Protein AF-A0A351FTA2-F1 (afdb_monomer_lite)

Foldseek 3Di:
DDDDDPPPDDPPCPVVCQVPPPPNPPPDDDDDQDDAPPPCSLVVQVVQVVDPVDDGQNFDQCQCPPCNPHDDGDNPDDRPCVRSVVRD

Sequence (88 aa):
MGAVKPNVSRGLSRTLSRLLNPNLRWGRRPIIIGGCARSGTTLLLSILSSDPRIFAIPVETQAFCPTAYYGTWDPDAPLNLEVIRQFH

pLDDT: mean 75.13, std 17.86, range [38.75, 95.81]

Structure (mmCIF, N/CA/C/O backbone):
data_AF-A0A351FTA2-F1
#
_entry.id   AF-A0A351FTA2-F1
#
loop_
_atom_site.group_PDB
_atom_site.id
_atom_site.type_symbol
_atom_site.label_atom_id
_atom_site.label_alt_id
_atom_site.label_comp_id
_atom_site.label_asym_id
_atom_site.label_entity_id
_atom_site.label_seq_id
_atom_site.pdbx_PDB_ins_code
_atom_site.Cartn_x
_atom_site.Cartn_y
_atom_site.Cartn_z
_atom_site.occupancy
_atom_site.B_iso_or_equiv
_atom_site.auth_seq_id
_atom_site.auth_comp_id
_atom_site.auth_asym_id
_atom_site.auth_atom_id
_atom_site.pdbx_PDB_model_num
ATOM 1 N N . MET A 1 1 ? 6.407 -47.497 18.757 1.00 38.94 1 MET A N 1
ATOM 2 C CA . MET A 1 1 ? 7.016 -46.177 18.480 1.00 38.94 1 MET A CA 1
ATOM 3 C C . MET A 1 1 ? 5.964 -45.295 17.831 1.00 38.94 1 MET A C 1
ATOM 5 O O . MET A 1 1 ? 5.582 -45.549 16.698 1.00 38.94 1 MET A O 1
ATOM 9 N N . GLY A 1 2 ? 5.391 -44.374 18.606 1.00 40.19 2 GLY A N 1
ATOM 10 C CA . GLY A 1 2 ? 4.256 -43.550 18.195 1.00 40.19 2 GLY A CA 1
ATOM 11 C C . GLY A 1 2 ? 4.700 -42.260 17.514 1.00 40.19 2 GLY A C 1
ATOM 12 O O . GLY A 1 2 ? 5.481 -41.503 18.081 1.00 40.19 2 GLY A O 1
ATOM 13 N N . ALA A 1 3 ? 4.167 -41.998 16.323 1.00 38.75 3 ALA A N 1
ATOM 14 C CA . ALA A 1 3 ? 4.213 -40.680 15.708 1.00 38.75 3 ALA A CA 1
ATOM 15 C C . ALA A 1 3 ? 2.983 -39.882 16.166 1.00 38.75 3 ALA A C 1
ATOM 17 O O . ALA A 1 3 ? 1.856 -40.125 15.730 1.00 38.75 3 ALA A O 1
ATOM 18 N N . VAL A 1 4 ? 3.211 -38.943 17.083 1.00 43.81 4 VAL A N 1
ATOM 19 C CA . VAL A 1 4 ? 2.254 -37.908 17.482 1.00 43.81 4 VAL A CA 1
ATOM 20 C C . VAL A 1 4 ? 1.961 -37.036 16.259 1.00 43.81 4 VAL A C 1
ATOM 22 O O . VAL A 1 4 ? 2.840 -36.332 15.769 1.00 43.81 4 VAL A O 1
ATOM 25 N N . LYS A 1 5 ? 0.727 -37.079 15.744 1.00 41.62 5 LYS A N 1
ATOM 26 C CA . LYS A 1 5 ? 0.254 -36.121 14.734 1.00 41.62 5 LYS A CA 1
ATOM 27 C C . LYS A 1 5 ? -0.052 -34.789 15.434 1.00 41.62 5 LYS A C 1
ATOM 29 O O . LYS A 1 5 ? -0.860 -34.797 16.367 1.00 41.62 5 LYS A O 1
ATOM 34 N N . PRO A 1 6 ? 0.538 -33.653 15.020 1.00 41.94 6 PRO A N 1
ATOM 35 C CA . PRO A 1 6 ? 0.239 -32.368 15.635 1.00 41.94 6 PRO A CA 1
ATOM 36 C C . PRO A 1 6 ? -1.214 -31.974 15.337 1.00 41.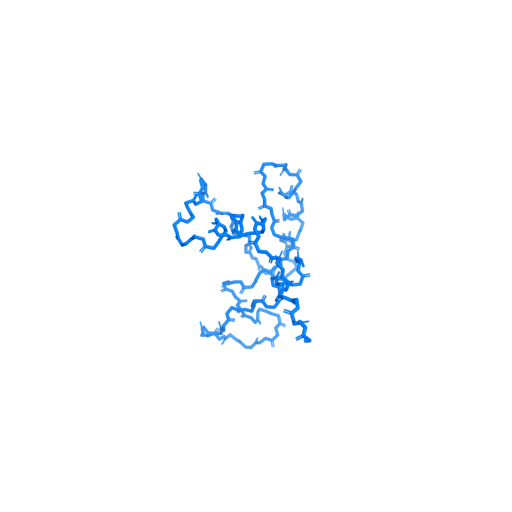94 6 PRO A C 1
ATOM 38 O O . PRO A 1 6 ? -1.626 -31.781 14.196 1.00 41.94 6 PRO A O 1
ATOM 41 N N . ASN A 1 7 ? -2.006 -31.886 16.401 1.00 52.00 7 ASN A N 1
ATOM 42 C CA . ASN A 1 7 ? -3.423 -31.542 16.397 1.00 52.00 7 ASN A CA 1
ATOM 43 C C . ASN A 1 7 ? -3.574 -30.009 16.446 1.00 52.00 7 ASN A C 1
ATOM 45 O O . ASN A 1 7 ? -3.997 -29.450 17.454 1.00 52.00 7 ASN A O 1
ATOM 49 N N . VAL A 1 8 ? -3.176 -29.321 15.369 1.00 52.72 8 VAL A N 1
ATOM 50 C CA . VAL A 1 8 ? -3.221 -27.848 15.248 1.00 52.72 8 VAL A CA 1
ATOM 51 C C . VAL A 1 8 ? -4.164 -27.454 14.110 1.00 52.72 8 VAL A C 1
ATOM 53 O O . VAL A 1 8 ? -3.731 -27.038 13.043 1.00 52.72 8 VAL A O 1
ATOM 56 N N . SER A 1 9 ? -5.478 -27.634 14.276 1.00 53.28 9 SER A N 1
ATOM 57 C CA . SER A 1 9 ? -6.414 -27.253 13.197 1.00 53.28 9 SER A CA 1
ATOM 58 C C . SER A 1 9 ? -7.804 -26.772 13.614 1.00 53.28 9 SER A C 1
ATOM 60 O O . SER A 1 9 ? -8.617 -26.459 12.748 1.00 53.28 9 SER A O 1
ATOM 62 N N . ARG A 1 10 ? -8.117 -26.625 14.907 1.00 49.44 10 ARG A N 1
ATOM 63 C CA . ARG A 1 10 ? -9.517 -26.360 15.310 1.00 49.44 10 ARG A CA 1
ATOM 64 C C . ARG A 1 10 ? -9.879 -24.897 15.588 1.00 49.44 10 ARG A C 1
ATOM 66 O O . ARG A 1 10 ? -11.066 -24.594 15.657 1.00 49.44 10 ARG A O 1
ATOM 73 N N . GLY A 1 11 ? -8.899 -23.994 15.700 1.00 46.28 11 GLY A N 1
ATOM 74 C CA . GLY A 1 11 ? -9.136 -22.570 16.003 1.00 46.28 11 GLY A CA 1
ATOM 75 C C . GLY A 1 11 ? -9.017 -21.627 14.800 1.00 46.28 11 GLY A C 1
ATOM 76 O O . GLY A 1 11 ? -9.876 -20.776 14.596 1.00 46.28 11 GLY A O 1
ATOM 77 N N . LEU A 1 12 ? -7.988 -21.810 13.964 1.00 50.06 12 LEU A N 1
ATOM 78 C CA . LEU A 1 12 ? -7.682 -20.897 12.850 1.00 50.06 12 LEU A CA 1
ATOM 79 C C . LEU A 1 12 ? -8.618 -21.054 11.638 1.00 50.06 12 LEU A C 1
ATOM 81 O O . LEU A 1 12 ? -8.741 -20.146 10.818 1.00 50.06 12 LEU A O 1
ATOM 85 N N . SER A 1 13 ? -9.285 -22.206 11.524 1.00 53.03 13 SER A N 1
ATOM 86 C CA . SER A 1 13 ? -10.035 -22.582 10.325 1.00 53.03 13 SER A CA 1
ATOM 87 C C . SER A 1 13 ? -11.221 -21.653 10.058 1.00 53.03 13 SER A C 1
ATOM 89 O O . SER A 1 13 ? -11.380 -21.205 8.931 1.00 53.03 13 SER A O 1
ATOM 91 N N . ARG A 1 14 ? -12.034 -21.276 11.056 1.00 49.75 14 ARG A N 1
ATOM 92 C CA . ARG A 1 14 ? -13.299 -20.553 10.789 1.00 49.75 14 ARG A CA 1
ATOM 93 C C . ARG A 1 14 ? -13.105 -19.110 10.323 1.00 49.75 14 ARG A C 1
ATOM 95 O O . ARG A 1 14 ? -13.896 -18.624 9.519 1.00 49.75 14 ARG A O 1
ATOM 102 N N . THR A 1 15 ? -12.068 -18.435 10.811 1.00 54.22 15 THR A N 1
ATOM 103 C CA . THR A 1 15 ? -11.782 -17.036 10.457 1.00 54.22 15 THR A CA 1
ATOM 104 C C . THR A 1 15 ? -11.139 -16.948 9.075 1.00 54.22 15 THR A C 1
ATOM 106 O O . THR A 1 15 ? -11.594 -16.169 8.241 1.00 54.22 15 THR A O 1
ATOM 109 N N . LEU A 1 16 ? -10.174 -17.829 8.783 1.00 51.19 16 LEU A N 1
ATOM 110 C CA . LEU A 1 16 ? -9.573 -17.938 7.450 1.00 51.19 16 LEU A CA 1
ATOM 111 C C . LEU A 1 16 ? -10.582 -18.420 6.399 1.00 51.19 16 LEU A C 1
ATOM 113 O O . LEU A 1 16 ? -10.607 -17.884 5.298 1.00 51.19 16 LEU A O 1
ATOM 117 N N . SER A 1 17 ? -11.483 -19.345 6.751 1.00 53.75 17 SER A N 1
ATOM 118 C CA . SER A 1 17 ? -12.555 -19.808 5.850 1.00 53.75 17 SER A CA 1
ATOM 119 C C . SER A 1 17 ? -13.518 -18.692 5.446 1.00 53.75 17 SER A C 1
ATOM 121 O O . SER A 1 17 ? -14.080 -18.743 4.358 1.00 53.75 17 SER A O 1
ATOM 123 N N . ARG A 1 18 ? -13.740 -17.688 6.312 1.00 52.91 18 ARG A N 1
ATOM 124 C CA . ARG A 1 18 ? -14.557 -16.514 5.967 1.00 52.91 18 ARG A CA 1
ATOM 125 C C . ARG A 1 18 ? -13.816 -15.585 5.019 1.00 52.91 18 ARG A C 1
ATOM 127 O O . ARG A 1 18 ? -14.417 -15.157 4.045 1.00 52.91 18 ARG A O 1
ATOM 134 N N . LEU A 1 19 ? -12.536 -15.318 5.274 1.00 55.09 19 LEU A N 1
ATOM 135 C CA . LEU A 1 19 ? -11.706 -14.472 4.409 1.00 55.09 19 LEU A CA 1
ATOM 136 C C . LEU A 1 19 ? -11.496 -15.083 3.015 1.00 55.09 19 LEU A C 1
ATOM 138 O O . LEU A 1 19 ? -11.464 -14.353 2.033 1.00 55.09 19 LEU A O 1
ATOM 142 N N . LEU A 1 20 ? -11.412 -16.412 2.928 1.00 57.31 20 LEU A N 1
ATOM 143 C CA . LEU A 1 20 ? -11.242 -17.163 1.680 1.00 57.31 20 LEU A CA 1
ATOM 144 C C . LEU A 1 20 ? -12.572 -17.537 1.002 1.00 57.31 20 LEU A C 1
ATOM 146 O O . LEU A 1 20 ? -12.560 -18.237 -0.008 1.00 57.31 20 LEU A O 1
ATOM 150 N N . ASN A 1 21 ? -13.722 -17.118 1.545 1.00 57.22 21 ASN A N 1
ATOM 151 C CA . ASN A 1 21 ? -15.013 -17.421 0.938 1.00 57.22 21 ASN A CA 1
ATOM 152 C C . ASN A 1 21 ? -15.184 -16.572 -0.335 1.00 57.22 21 ASN A C 1
ATOM 154 O O . ASN A 1 21 ? -15.263 -15.350 -0.228 1.00 57.22 21 ASN A O 1
ATOM 158 N N . PRO A 1 22 ? -15.318 -17.167 -1.532 1.00 57.31 22 PRO A N 1
ATOM 159 C CA . PRO A 1 22 ? -15.574 -16.406 -2.757 1.00 57.31 22 PRO A CA 1
ATOM 160 C C . PRO A 1 22 ? -16.930 -15.675 -2.728 1.00 57.31 22 PRO A C 1
ATOM 162 O O . PRO A 1 22 ? -17.155 -14.760 -3.511 1.00 57.31 22 PRO A O 1
ATOM 165 N N . ASN A 1 23 ? -17.823 -16.033 -1.794 1.00 53.59 23 ASN A N 1
ATOM 166 C CA . ASN A 1 23 ? -19.060 -15.310 -1.493 1.00 53.59 23 ASN A CA 1
ATOM 167 C C . ASN A 1 23 ? -18.901 -14.283 -0.363 1.00 53.59 23 ASN A C 1
ATOM 169 O O . ASN A 1 23 ? -19.905 -13.906 0.251 1.00 53.59 23 ASN A O 1
ATOM 173 N N . LEU A 1 24 ? -17.676 -13.851 -0.033 1.00 58.53 24 LEU A N 1
ATOM 174 C CA . LEU A 1 24 ? -17.453 -12.762 0.911 1.00 58.53 24 LEU A CA 1
ATOM 175 C C . LEU A 1 24 ? -18.096 -11.497 0.336 1.00 58.53 24 LEU A C 1
ATOM 177 O O . LEU A 1 24 ? -17.507 -10.744 -0.434 1.00 58.53 24 LEU A O 1
ATOM 181 N N . ARG A 1 25 ? -19.357 -11.282 0.708 1.00 57.91 25 ARG A N 1
ATOM 182 C CA . ARG A 1 25 ? -20.078 -10.056 0.419 1.00 57.91 25 ARG A CA 1
ATOM 183 C C . ARG A 1 25 ? -19.401 -8.974 1.233 1.00 57.91 25 ARG A C 1
ATOM 185 O O . ARG A 1 25 ? -19.633 -8.865 2.437 1.00 57.91 25 ARG A O 1
ATOM 192 N N . TRP A 1 26 ? -18.543 -8.194 0.588 1.00 61.75 26 TRP A N 1
ATOM 193 C CA . TRP A 1 26 ? -18.090 -6.943 1.164 1.00 61.75 26 TRP A CA 1
ATOM 194 C C . TRP A 1 26 ? -19.341 -6.131 1.496 1.00 61.75 26 TRP A C 1
ATOM 196 O O . TRP A 1 26 ? -20.092 -5.735 0.605 1.00 61.75 26 TRP A O 1
ATOM 206 N N . GLY A 1 27 ? -19.614 -5.943 2.792 1.00 67.00 27 GLY A N 1
ATOM 207 C CA . GLY A 1 27 ? -20.808 -5.225 3.252 1.00 67.00 27 GLY A CA 1
ATOM 208 C C . GLY A 1 27 ? -20.858 -3.782 2.738 1.00 67.00 27 GLY A C 1
ATOM 209 O O . GLY A 1 27 ? -21.908 -3.145 2.771 1.00 67.00 27 GLY A O 1
ATOM 210 N N . ARG A 1 28 ? -19.721 -3.279 2.242 1.00 71.38 28 ARG A N 1
ATOM 211 C CA . ARG A 1 28 ? -19.534 -1.999 1.560 1.00 71.38 28 ARG A CA 1
ATOM 212 C C . ARG A 1 28 ? -18.516 -2.167 0.433 1.00 71.38 28 ARG A C 1
ATOM 214 O O . ARG A 1 28 ? -17.632 -3.010 0.529 1.00 71.38 28 ARG A O 1
ATOM 221 N N . ARG A 1 29 ? -18.637 -1.362 -0.625 1.00 82.38 29 ARG A N 1
ATOM 222 C CA . ARG A 1 29 ? -17.673 -1.354 -1.738 1.00 82.38 29 ARG A CA 1
ATOM 223 C C . ARG A 1 29 ? -16.288 -0.932 -1.219 1.00 82.38 29 ARG A C 1
ATOM 225 O O . ARG A 1 29 ? -16.232 0.014 -0.431 1.00 82.38 29 ARG A O 1
ATOM 232 N N . PRO A 1 30 ? -15.199 -1.600 -1.629 1.00 86.75 30 PRO A N 1
ATOM 233 C CA . PRO A 1 30 ? -13.855 -1.210 -1.229 1.00 86.75 30 PRO A CA 1
ATOM 234 C C . PRO A 1 30 ? -13.484 0.130 -1.864 1.00 86.75 30 PRO A C 1
ATOM 236 O O . PRO A 1 30 ? -14.004 0.504 -2.918 1.00 86.75 30 PRO A O 1
ATOM 239 N N . ILE A 1 31 ? -12.550 0.827 -1.228 1.00 89.25 31 ILE A N 1
ATOM 240 C CA . ILE A 1 31 ? -11.922 2.030 -1.769 1.00 89.25 31 ILE A CA 1
ATOM 241 C C . ILE A 1 31 ? -10.567 1.612 -2.334 1.00 89.25 31 ILE A C 1
ATOM 243 O O . ILE A 1 31 ? -9.799 0.931 -1.658 1.00 89.25 31 ILE A O 1
ATOM 247 N N . ILE A 1 32 ? -10.283 2.020 -3.568 1.00 91.81 32 ILE A N 1
ATOM 248 C CA . ILE A 1 32 ? -8.982 1.818 -4.206 1.00 91.81 32 ILE A CA 1
ATOM 249 C C . ILE A 1 32 ? -8.281 3.173 -4.232 1.00 91.81 32 ILE A C 1
ATOM 251 O O . ILE A 1 32 ? -8.818 4.137 -4.777 1.00 91.81 32 ILE A O 1
ATOM 255 N N . ILE A 1 33 ? -7.090 3.245 -3.640 1.00 93.19 33 ILE A N 1
ATOM 256 C CA . ILE A 1 33 ? -6.212 4.411 -3.744 1.00 93.19 33 ILE A CA 1
ATOM 257 C C . ILE A 1 33 ? -5.222 4.125 -4.871 1.00 93.19 33 ILE A C 1
ATOM 259 O O . ILE A 1 33 ? -4.329 3.297 -4.718 1.00 93.19 33 ILE A O 1
ATOM 263 N N . GLY A 1 34 ? -5.406 4.794 -6.007 1.00 91.69 34 GLY A N 1
ATOM 264 C CA . GLY A 1 34 ? -4.463 4.795 -7.123 1.00 91.69 34 GLY A CA 1
ATOM 265 C C . GLY A 1 34 ? -3.812 6.167 -7.281 1.00 91.69 34 GLY A C 1
ATOM 266 O O . GLY A 1 34 ? -4.389 7.182 -6.895 1.00 91.69 34 GLY A O 1
ATOM 267 N N . GLY A 1 35 ? -2.612 6.206 -7.852 1.00 90.12 35 GLY A N 1
ATOM 268 C CA . GLY A 1 35 ? -1.892 7.447 -8.117 1.00 90.12 35 GLY A CA 1
ATOM 269 C C . GLY A 1 35 ? -0.510 7.183 -8.700 1.00 90.12 35 GLY A C 1
ATOM 270 O O . GLY A 1 35 ? -0.072 6.038 -8.784 1.00 90.12 35 GLY A O 1
ATOM 271 N N . CYS A 1 36 ? 0.185 8.244 -9.103 1.00 86.94 36 CYS A N 1
ATOM 272 C CA . CYS A 1 36 ? 1.583 8.136 -9.502 1.00 86.94 36 CYS A CA 1
ATOM 273 C C . CYS A 1 36 ? 2.502 8.017 -8.277 1.00 86.94 36 CYS A C 1
ATOM 275 O O . CYS A 1 36 ? 2.152 8.441 -7.166 1.00 86.94 36 CYS A O 1
ATOM 277 N N . ALA A 1 37 ? 3.699 7.464 -8.486 1.00 85.06 37 ALA A N 1
ATOM 278 C CA . ALA A 1 37 ? 4.723 7.405 -7.453 1.00 85.06 37 ALA A CA 1
ATOM 279 C C . ALA A 1 37 ? 4.964 8.808 -6.870 1.00 85.06 37 ALA A C 1
ATOM 281 O O . ALA A 1 37 ? 5.085 9.784 -7.609 1.00 85.06 37 ALA A O 1
ATOM 282 N N . ARG A 1 38 ? 5.039 8.905 -5.535 1.00 87.88 38 ARG A N 1
ATOM 283 C CA . ARG A 1 38 ? 5.283 10.159 -4.790 1.00 87.88 38 ARG A CA 1
ATOM 284 C C . ARG A 1 38 ? 4.159 11.213 -4.856 1.00 87.88 38 ARG A C 1
ATOM 286 O O . ARG A 1 38 ? 4.381 12.332 -4.410 1.00 87.88 38 ARG A O 1
ATOM 293 N N . SER A 1 39 ? 2.946 10.866 -5.300 1.00 92.88 39 SER A N 1
ATOM 294 C CA . SER A 1 39 ? 1.774 11.775 -5.294 1.00 92.88 39 SER A CA 1
ATOM 295 C C . SER A 1 39 ? 1.135 12.023 -3.921 1.00 92.88 39 SER A C 1
ATOM 297 O O . SER A 1 39 ? 0.235 12.848 -3.802 1.00 92.88 39 SER A O 1
ATOM 299 N N . GLY A 1 40 ? 1.578 11.313 -2.879 1.00 94.00 40 GLY A N 1
ATOM 300 C CA . GLY A 1 40 ? 0.997 11.413 -1.537 1.00 94.00 40 GLY A CA 1
ATOM 301 C C . GLY A 1 40 ? -0.083 10.370 -1.235 1.00 94.00 40 GLY A C 1
ATOM 302 O O . GLY A 1 40 ? -0.765 10.484 -0.219 1.00 94.00 40 GLY A O 1
ATOM 303 N N . THR A 1 41 ? -0.212 9.317 -2.048 1.00 94.81 41 THR A N 1
ATOM 304 C CA . THR A 1 41 ? -1.104 8.175 -1.769 1.00 94.81 41 THR A CA 1
ATOM 305 C C . THR A 1 41 ? -0.829 7.528 -0.409 1.00 94.81 41 THR A C 1
ATOM 307 O O . THR A 1 41 ? -1.773 7.166 0.286 1.00 94.81 41 THR A O 1
ATOM 310 N N . THR A 1 42 ? 0.433 7.462 0.032 1.00 94.06 42 THR A N 1
ATOM 311 C CA . THR A 1 42 ? 0.798 6.988 1.379 1.00 94.06 42 THR A CA 1
ATOM 312 C C . THR A 1 42 ? 0.242 7.888 2.483 1.00 94.06 42 THR A C 1
ATOM 314 O O . THR A 1 42 ? -0.255 7.386 3.482 1.00 94.06 42 THR A O 1
ATOM 317 N N . LEU A 1 43 ? 0.277 9.214 2.307 1.00 95.25 43 LEU A N 1
ATOM 318 C CA . LEU A 1 43 ? -0.291 10.148 3.284 1.00 95.25 43 LEU A CA 1
ATOM 319 C C . LEU A 1 43 ? -1.817 10.010 3.346 1.00 95.25 43 LEU A C 1
ATOM 321 O O . LEU A 1 43 ? -2.386 9.957 4.435 1.00 95.25 43 LEU A O 1
ATOM 325 N N . LEU A 1 44 ? -2.471 9.909 2.184 1.00 95.19 44 LEU A N 1
ATOM 326 C CA . LEU A 1 44 ? -3.911 9.671 2.099 1.00 95.19 44 LEU A CA 1
ATOM 327 C C . LEU A 1 44 ? -4.305 8.358 2.793 1.00 95.19 44 LEU A C 1
ATOM 329 O O . LEU A 1 44 ? -5.269 8.338 3.558 1.00 95.19 44 LEU A O 1
ATOM 333 N N . LEU A 1 45 ? -3.539 7.286 2.567 1.00 94.94 45 LEU A N 1
ATOM 334 C CA . LEU A 1 45 ? -3.722 6.007 3.249 1.00 94.94 45 LEU A CA 1
ATOM 335 C C . LEU A 1 45 ? -3.602 6.170 4.768 1.00 94.94 45 LEU A C 1
ATOM 337 O O . LEU A 1 45 ? -4.494 5.714 5.474 1.00 94.94 45 LEU A O 1
ATOM 341 N N . SER A 1 46 ? -2.573 6.869 5.263 1.00 94.69 46 SER A N 1
ATOM 342 C CA . SER A 1 46 ? -2.371 7.105 6.701 1.00 94.69 46 SER A CA 1
ATOM 343 C C . SER A 1 46 ? -3.547 7.842 7.354 1.00 94.69 46 SER A C 1
ATOM 345 O O . SER A 1 46 ? -3.995 7.469 8.442 1.00 94.69 46 SER A O 1
ATOM 347 N N . ILE A 1 47 ? -4.085 8.865 6.682 1.00 95.81 47 ILE A N 1
ATOM 348 C CA . ILE A 1 47 ? -5.258 9.612 7.160 1.00 95.81 47 ILE A CA 1
ATOM 349 C C . ILE A 1 47 ? -6.480 8.690 7.242 1.00 95.81 47 ILE A C 1
ATOM 351 O O . ILE A 1 47 ? -7.132 8.627 8.283 1.00 95.81 47 ILE A O 1
ATOM 355 N N . LEU A 1 48 ? -6.776 7.939 6.177 1.00 94.31 48 LEU A N 1
ATOM 356 C CA . LEU A 1 48 ? -7.934 7.041 6.143 1.00 94.31 48 LEU A CA 1
ATOM 357 C C . LEU A 1 48 ? -7.795 5.874 7.130 1.00 94.31 48 LEU A C 1
ATOM 359 O O . LEU A 1 48 ? -8.774 5.500 7.770 1.00 94.31 48 LEU A O 1
ATOM 363 N N . SER A 1 49 ? -6.588 5.332 7.304 1.00 94.12 49 SER A N 1
ATOM 364 C CA . SER A 1 49 ? -6.320 4.233 8.241 1.00 94.12 49 SER A CA 1
ATOM 365 C C . SER A 1 49 ? -6.443 4.630 9.711 1.00 94.12 49 SER A C 1
ATOM 367 O O . SER A 1 49 ? -6.448 3.762 10.577 1.00 94.12 49 SER A O 1
ATOM 369 N N . SER A 1 50 ? -6.531 5.929 10.004 1.00 95.50 50 SER A N 1
ATOM 370 C CA . SER A 1 50 ? -6.692 6.422 11.373 1.00 95.50 50 SER A CA 1
ATOM 371 C C . SER A 1 50 ? -8.132 6.268 11.892 1.00 95.50 50 SER A C 1
ATOM 373 O O . SER A 1 50 ? -8.357 6.375 13.096 1.00 95.50 50 SER A O 1
ATOM 375 N N . ASP A 1 51 ? -9.117 6.010 11.019 1.00 94.25 51 ASP A N 1
ATOM 376 C CA . ASP A 1 51 ? -10.504 5.748 11.425 1.00 94.25 51 ASP A CA 1
ATOM 377 C C . ASP A 1 51 ? -10.695 4.259 11.782 1.00 94.25 51 ASP A C 1
ATOM 379 O O . ASP A 1 51 ? -10.519 3.397 10.919 1.00 94.25 51 ASP A O 1
ATOM 383 N N . PRO A 1 52 ? -11.142 3.919 13.008 1.00 92.94 52 PRO A N 1
ATOM 384 C CA . PRO A 1 52 ? -11.314 2.527 13.440 1.00 92.94 52 PRO A CA 1
ATOM 385 C C . PRO A 1 52 ? -12.388 1.750 12.659 1.00 92.94 52 PRO A C 1
ATOM 387 O O . PRO A 1 52 ? -12.485 0.530 12.784 1.00 92.94 52 PRO A O 1
ATOM 390 N N . ARG A 1 53 ? -13.226 2.427 11.865 1.00 90.56 53 ARG A N 1
ATOM 391 C CA . ARG A 1 53 ? -14.246 1.803 11.005 1.00 90.56 53 ARG A CA 1
ATOM 392 C C . ARG A 1 53 ? -13.699 1.431 9.628 1.00 90.56 53 ARG A C 1
ATOM 394 O O . ARG A 1 53 ? -14.423 0.804 8.849 1.00 90.56 53 ARG A O 1
ATOM 401 N N . ILE A 1 54 ? -12.471 1.836 9.309 1.00 89.75 54 ILE A N 1
ATOM 402 C CA . ILE A 1 54 ? -11.806 1.568 8.037 1.00 89.75 54 ILE A CA 1
ATOM 403 C C . ILE A 1 54 ? -10.718 0.525 8.275 1.00 89.75 54 ILE A C 1
ATOM 405 O O . ILE A 1 54 ? -9.755 0.745 8.999 1.00 89.75 54 ILE A O 1
ATOM 409 N N . PHE A 1 55 ? -10.857 -0.624 7.620 1.00 90.00 55 PHE A N 1
ATOM 410 C CA . PHE A 1 55 ? -9.777 -1.596 7.532 1.00 90.00 55 PHE A CA 1
ATOM 411 C C . PHE A 1 55 ? -8.880 -1.227 6.347 1.00 90.00 55 PHE A C 1
ATOM 413 O O . PHE A 1 55 ? -9.300 -1.340 5.194 1.00 90.00 55 PHE A O 1
ATOM 420 N N . ALA A 1 56 ? -7.667 -0.758 6.633 1.00 91.69 56 ALA A N 1
ATOM 421 C CA . ALA A 1 56 ? -6.682 -0.369 5.631 1.00 91.69 56 ALA A CA 1
ATOM 422 C C . ALA A 1 56 ? -5.568 -1.419 5.518 1.00 91.69 56 ALA A C 1
ATOM 424 O O . ALA A 1 56 ? -5.096 -1.947 6.522 1.00 91.69 56 ALA A O 1
ATOM 425 N N . ILE A 1 57 ? -5.125 -1.690 4.289 1.00 90.75 57 ILE A N 1
ATOM 426 C CA . ILE A 1 57 ? -3.942 -2.512 4.021 1.00 90.75 57 ILE A CA 1
ATOM 427 C C . ILE A 1 57 ? -2.731 -1.565 4.026 1.00 90.75 57 ILE A C 1
ATOM 429 O O . ILE A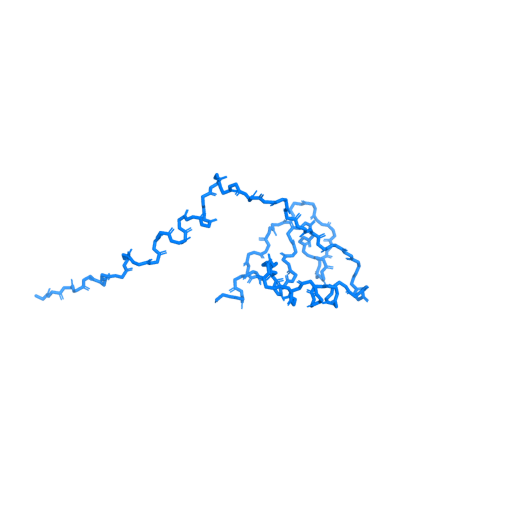 1 57 ? -2.700 -0.657 3.197 1.00 90.75 57 ILE A O 1
ATOM 433 N N . PRO A 1 58 ? -1.741 -1.732 4.925 1.00 88.81 58 PRO A N 1
ATOM 434 C CA . PRO A 1 58 ? -0.637 -0.778 5.106 1.00 88.81 58 PRO A CA 1
ATOM 435 C C . PRO A 1 58 ? 0.456 -0.876 4.025 1.00 88.81 58 PRO A C 1
ATOM 437 O O . PRO A 1 58 ? 1.527 -0.292 4.172 1.00 88.81 58 PRO A O 1
ATOM 440 N N . VAL A 1 59 ? 0.189 -1.608 2.941 1.00 88.38 59 VAL A N 1
ATOM 441 C CA . VAL A 1 59 ? 1.079 -1.766 1.791 1.00 88.38 59 VAL A CA 1
ATOM 442 C C . VAL A 1 59 ? 0.388 -1.472 0.487 1.00 88.38 59 VAL A C 1
ATOM 444 O O . VAL A 1 59 ? -0.812 -1.689 0.322 1.00 88.38 59 VAL A O 1
ATOM 447 N N . GLU A 1 60 ? 1.195 -1.065 -0.482 1.00 88.88 60 GLU A N 1
ATOM 448 C CA . GLU A 1 60 ? 0.782 -1.059 -1.869 1.00 88.88 60 GLU A CA 1
ATOM 449 C C . GLU A 1 60 ? 0.692 -2.494 -2.395 1.00 88.88 60 GLU A C 1
ATOM 451 O O . GLU A 1 60 ? 1.688 -3.201 -2.506 1.00 88.88 60 GLU A O 1
ATOM 456 N N . THR A 1 61 ? -0.523 -2.931 -2.720 1.00 88.06 61 THR A N 1
ATOM 457 C CA . THR A 1 61 ? -0.792 -4.316 -3.133 1.00 88.06 61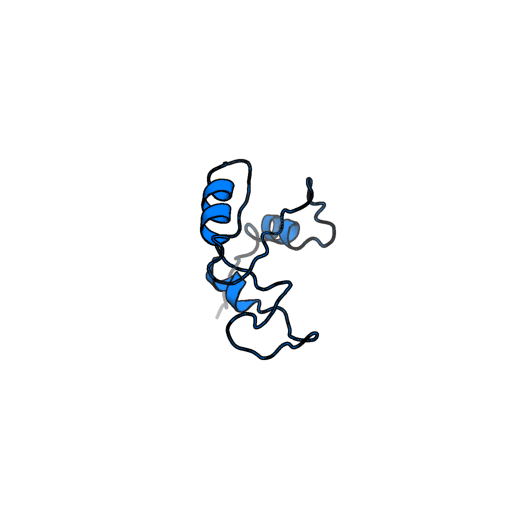 THR A CA 1
ATOM 458 C C . THR A 1 61 ? -0.377 -4.623 -4.569 1.00 88.06 61 THR A C 1
ATOM 460 O O . THR A 1 61 ? -0.343 -5.790 -4.941 1.00 88.06 61 THR A O 1
ATOM 463 N N . GLN A 1 62 ? -0.127 -3.594 -5.389 1.00 87.12 62 GLN A N 1
ATOM 464 C CA . GLN A 1 62 ? 0.162 -3.710 -6.826 1.00 87.12 62 GLN A CA 1
ATOM 465 C C . GLN A 1 62 ? -0.878 -4.542 -7.603 1.00 87.12 62 GLN A C 1
ATOM 467 O O . GLN A 1 62 ? -0.592 -5.074 -8.669 1.00 87.12 62 GLN A O 1
ATOM 472 N N . ALA A 1 63 ? -2.112 -4.644 -7.095 1.00 86.06 63 ALA A N 1
ATOM 473 C CA . ALA A 1 63 ? -3.100 -5.576 -7.638 1.00 86.06 63 ALA A CA 1
ATOM 474 C C . ALA A 1 63 ? -3.615 -5.210 -9.040 1.00 86.06 63 ALA A C 1
ATOM 476 O O . ALA A 1 63 ? -4.013 -6.093 -9.791 1.00 86.06 63 ALA A O 1
ATOM 477 N N . PHE A 1 64 ? -3.605 -3.919 -9.383 1.00 85.94 64 PHE A N 1
ATOM 478 C CA . PHE A 1 64 ? -4.048 -3.402 -10.687 1.00 85.94 64 PHE A CA 1
ATOM 479 C C . PHE A 1 64 ? -2.895 -2.933 -11.579 1.00 85.94 64 PHE A C 1
ATOM 481 O O . PHE A 1 64 ? -3.106 -2.638 -12.749 1.00 85.94 64 PHE A O 1
ATOM 488 N N . CYS A 1 65 ? -1.696 -2.821 -11.014 1.00 85.12 65 CYS A N 1
ATOM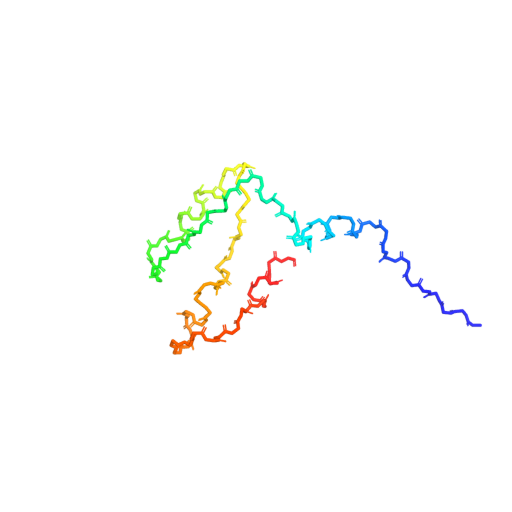 489 C CA . CYS A 1 65 ? -0.486 -2.429 -11.724 1.00 85.12 65 CYS A CA 1
ATOM 490 C C . CYS A 1 65 ? 0.677 -3.266 -11.172 1.00 85.12 65 CYS A C 1
ATOM 492 O O . CYS A 1 65 ? 1.512 -2.754 -10.415 1.00 85.12 65 CYS A O 1
ATOM 494 N N . PRO A 1 66 ? 0.685 -4.580 -11.456 1.00 82.12 66 PRO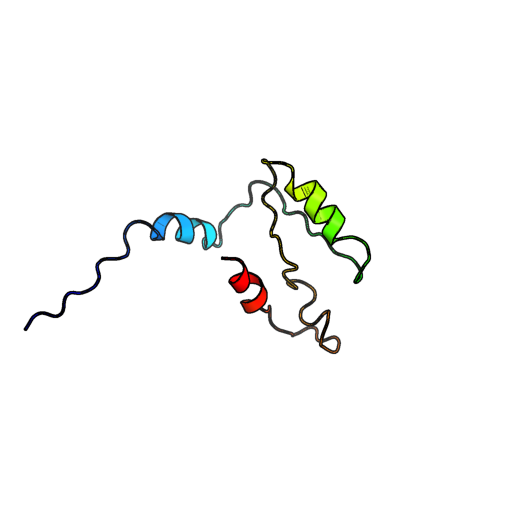 A N 1
ATOM 495 C CA . PRO A 1 66 ? 1.845 -5.410 -11.174 1.00 82.12 66 PRO A CA 1
ATOM 496 C C . PRO A 1 66 ? 3.057 -4.795 -11.886 1.00 82.12 66 PRO A C 1
ATOM 498 O O . PRO A 1 66 ? 2.921 -4.214 -12.955 1.00 82.12 66 PRO A O 1
ATOM 501 N N . THR A 1 67 ? 4.227 -4.849 -11.248 1.00 83.94 67 THR A N 1
ATOM 502 C CA . THR A 1 67 ? 5.499 -4.293 -11.756 1.00 83.94 67 THR A CA 1
ATOM 503 C C . THR A 1 67 ? 5.634 -2.764 -11.816 1.00 83.94 67 THR A C 1
ATOM 505 O O . THR A 1 67 ? 6.619 -2.285 -12.379 1.00 83.94 67 THR A O 1
ATOM 508 N N . ALA A 1 68 ? 4.745 -1.991 -11.176 1.00 81.44 68 ALA A N 1
ATOM 509 C CA . ALA A 1 68 ? 4.744 -0.516 -11.204 1.00 81.44 68 ALA A CA 1
ATOM 510 C C . ALA A 1 68 ? 6.100 0.168 -10.912 1.00 81.44 68 ALA A C 1
ATOM 512 O O . ALA A 1 68 ? 6.343 1.277 -11.384 1.00 81.44 68 ALA A O 1
ATOM 513 N N . TYR A 1 69 ? 6.982 -0.476 -10.141 1.00 81.62 69 TYR A N 1
ATOM 514 C CA . TYR A 1 69 ? 8.279 0.084 -9.744 1.00 81.62 69 TYR A CA 1
ATOM 515 C C . TYR A 1 69 ? 9.495 -0.522 -10.453 1.00 81.62 69 TYR A C 1
ATOM 517 O O . TYR A 1 69 ? 10.577 0.055 -10.373 1.00 81.62 69 TYR A O 1
ATOM 525 N N . TYR A 1 70 ? 9.353 -1.680 -11.105 1.00 77.81 70 TYR A N 1
ATOM 526 C CA . TYR A 1 70 ? 10.510 -2.504 -11.491 1.00 77.81 70 TYR A CA 1
ATOM 527 C C . TYR A 1 70 ? 10.410 -3.143 -12.883 1.00 77.81 70 TYR A C 1
ATOM 529 O O . TYR A 1 70 ? 11.340 -3.840 -13.282 1.00 77.81 70 TYR A O 1
ATOM 537 N N . GLY A 1 71 ? 9.312 -2.943 -13.619 1.00 75.81 71 GLY A N 1
ATOM 538 C CA . GLY A 1 71 ? 9.078 -3.604 -14.905 1.00 75.81 71 GLY A CA 1
ATOM 539 C C . GLY A 1 71 ? 8.724 -2.657 -16.044 1.00 75.81 71 GLY A C 1
ATOM 540 O O . GLY A 1 71 ? 8.460 -1.470 -15.854 1.00 75.81 71 GLY A O 1
ATOM 541 N N . THR A 1 72 ? 8.710 -3.221 -17.248 1.00 81.44 72 THR A N 1
ATOM 542 C CA . THR A 1 72 ? 7.990 -2.634 -18.380 1.00 81.44 72 THR A CA 1
ATOM 543 C C . THR A 1 72 ? 6.497 -2.902 -18.209 1.00 81.44 72 THR A C 1
ATOM 545 O O . THR A 1 72 ? 6.103 -3.749 -17.412 1.00 81.44 72 THR A O 1
ATOM 548 N N . TRP A 1 73 ? 5.654 -2.142 -18.907 1.00 83.00 73 TRP A N 1
ATOM 549 C CA . TRP A 1 73 ? 4.216 -2.390 -18.878 1.00 83.00 73 TRP A CA 1
ATOM 550 C C . TRP A 1 73 ? 3.920 -3.785 -19.443 1.00 83.00 73 TRP A C 1
ATOM 552 O O . TRP A 1 73 ? 4.245 -4.059 -20.598 1.00 83.00 73 TRP A O 1
ATOM 562 N N . ASP A 1 74 ? 3.309 -4.636 -18.624 1.00 83.19 74 ASP A N 1
ATOM 563 C CA . ASP A 1 74 ? 2.895 -5.991 -18.976 1.00 83.19 74 ASP A CA 1
ATOM 564 C C . ASP A 1 74 ? 1.443 -6.199 -18.503 1.00 83.19 74 ASP A C 1
ATOM 566 O O . ASP A 1 74 ? 1.185 -6.195 -17.295 1.00 83.19 74 ASP A O 1
ATOM 570 N N . PRO A 1 75 ? 0.473 -6.325 -19.426 1.00 81.69 75 PRO A N 1
ATOM 571 C CA . PRO A 1 75 ? -0.934 -6.500 -19.076 1.00 81.69 75 PRO A CA 1
ATOM 572 C C . PRO A 1 75 ? -1.237 -7.874 -18.464 1.00 81.69 75 PRO A C 1
ATOM 574 O O . PRO A 1 75 ? -2.251 -8.007 -17.779 1.00 81.69 75 PRO A O 1
ATOM 577 N N . ASP A 1 76 ? -0.375 -8.867 -18.690 1.00 86.31 76 ASP A N 1
ATOM 578 C CA . ASP A 1 76 ? -0.550 -10.247 -18.230 1.00 86.31 76 ASP A CA 1
ATOM 579 C C . ASP A 1 76 ? 0.304 -10.557 -16.990 1.00 86.31 76 ASP A C 1
ATOM 581 O O . ASP A 1 76 ? 0.343 -11.698 -16.514 1.00 86.31 76 ASP A O 1
ATOM 585 N N . ALA A 1 77 ? 0.977 -9.544 -16.435 1.00 83.94 77 ALA A N 1
ATOM 586 C CA . ALA A 1 77 ? 1.818 -9.722 -15.267 1.00 83.94 77 ALA A CA 1
ATOM 587 C C . ALA A 1 77 ? 1.000 -10.258 -14.071 1.00 83.94 77 ALA A C 1
ATOM 589 O O . ALA A 1 77 ? -0.077 -9.746 -13.744 1.00 83.94 77 ALA A O 1
ATOM 590 N N . PRO A 1 78 ? 1.498 -11.301 -13.382 1.00 83.88 78 PRO A N 1
ATOM 591 C CA . PRO A 1 78 ? 0.758 -11.935 -12.304 1.00 83.88 78 PRO A CA 1
ATOM 592 C C . PRO A 1 78 ? 0.697 -11.042 -11.061 1.00 83.88 78 PRO A C 1
ATOM 594 O O . PRO A 1 78 ? 1.622 -10.286 -10.754 1.00 83.88 78 PRO A O 1
ATOM 597 N N . LEU A 1 79 ? -0.374 -11.199 -10.278 1.00 84.06 79 LEU A N 1
ATOM 598 C CA . LEU A 1 79 ? -0.479 -10.591 -8.953 1.00 84.06 79 LEU A CA 1
ATOM 599 C C . LEU A 1 79 ? 0.686 -11.057 -8.069 1.00 84.06 79 LEU A C 1
ATOM 601 O O . LEU A 1 79 ? 0.809 -12.246 -7.762 1.00 84.06 79 LEU A O 1
ATOM 605 N N . ASN A 1 80 ? 1.498 -10.113 -7.595 1.00 81.25 80 ASN A N 1
ATOM 606 C CA . ASN A 1 80 ? 2.587 -10.418 -6.679 1.00 81.25 80 ASN A CA 1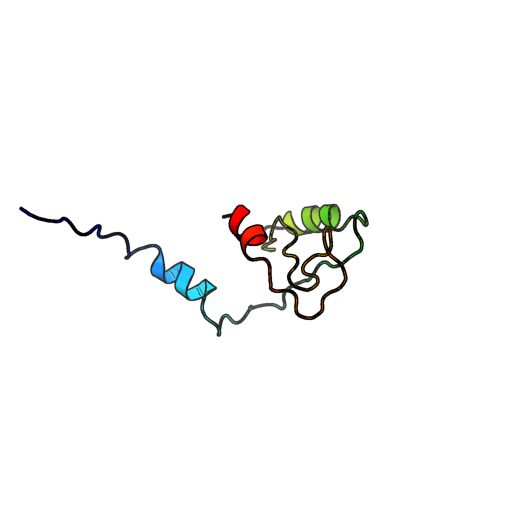
ATOM 607 C C . ASN A 1 80 ? 2.056 -10.621 -5.248 1.00 81.25 80 ASN A C 1
ATOM 609 O O . ASN A 1 80 ? 1.941 -9.690 -4.450 1.00 81.25 80 ASN A O 1
ATOM 613 N N . LEU A 1 81 ? 1.735 -11.873 -4.918 1.00 82.25 81 LEU A N 1
ATOM 614 C CA . LEU A 1 81 ? 1.244 -12.257 -3.592 1.00 82.25 81 LEU A CA 1
ATOM 615 C C . LEU A 1 81 ? 2.301 -12.117 -2.487 1.00 82.25 81 LEU A C 1
ATOM 617 O O . LEU A 1 81 ? 1.934 -12.060 -1.312 1.00 82.25 81 LEU A O 1
ATOM 621 N N . GLU A 1 82 ? 3.590 -12.072 -2.823 1.00 81.88 82 GLU A N 1
ATOM 622 C CA . GLU A 1 82 ? 4.668 -11.966 -1.834 1.00 81.88 82 GLU A CA 1
ATOM 623 C C . GLU A 1 82 ? 4.642 -10.609 -1.132 1.00 81.88 82 GLU A C 1
ATOM 625 O O . GLU A 1 82 ? 4.782 -10.556 0.088 1.00 81.88 82 GLU A O 1
ATOM 630 N N . VAL A 1 83 ? 4.347 -9.535 -1.874 1.00 74.94 83 VAL A N 1
ATOM 631 C CA . VAL A 1 83 ? 4.204 -8.171 -1.332 1.00 74.94 83 VAL A CA 1
ATOM 632 C C . VAL A 1 83 ? 3.118 -8.114 -0.253 1.00 74.94 83 VAL A C 1
ATOM 634 O O . VAL A 1 83 ? 3.286 -7.470 0.778 1.00 74.94 83 VAL A O 1
ATOM 637 N N . ILE A 1 84 ? 2.015 -8.839 -0.452 1.00 75.75 84 ILE A N 1
ATOM 638 C CA . ILE A 1 84 ? 0.898 -8.888 0.502 1.00 75.75 84 ILE A CA 1
ATOM 639 C C . ILE A 1 84 ? 1.250 -9.767 1.712 1.00 75.75 84 ILE A C 1
ATOM 641 O O . ILE A 1 84 ? 0.890 -9.445 2.844 1.00 75.75 84 ILE A O 1
ATOM 645 N N . ARG A 1 85 ? 1.966 -10.878 1.495 1.00 75.31 85 ARG A N 1
ATOM 646 C CA . ARG A 1 85 ? 2.341 -11.827 2.559 1.00 75.31 85 ARG A CA 1
ATOM 647 C C . ARG A 1 85 ? 3.367 -11.280 3.547 1.00 75.31 85 ARG A C 1
ATOM 649 O O . ARG A 1 85 ? 3.441 -11.798 4.652 1.00 75.31 85 ARG A O 1
ATOM 656 N N . GLN A 1 86 ? 4.126 -10.247 3.187 1.00 65.31 86 GLN A N 1
ATOM 657 C CA . GLN A 1 86 ? 5.106 -9.619 4.082 1.00 65.31 86 GLN A CA 1
ATOM 658 C C . GLN A 1 86 ? 4.479 -8.896 5.290 1.00 65.31 86 GLN A C 1
ATOM 660 O O . GLN A 1 86 ? 5.202 -8.522 6.207 1.00 65.31 86 GLN A O 1
ATOM 665 N N . PHE A 1 87 ? 3.155 -8.703 5.306 1.00 56.88 87 PHE A N 1
ATOM 666 C CA . PHE A 1 87 ? 2.444 -7.912 6.318 1.00 56.88 87 PHE A CA 1
ATOM 667 C C . PHE A 1 87 ? 1.525 -8.725 7.243 1.00 56.88 87 PHE A C 1
ATOM 669 O O . PHE A 1 87 ? 0.649 -8.148 7.890 1.00 56.88 87 PHE A O 1
ATOM 676 N N . HIS A 1 88 ? 1.722 -10.045 7.318 1.00 47.56 88 HIS A N 1
ATOM 677 C CA . HIS A 1 88 ? 0.900 -10.957 8.117 1.00 47.56 88 HIS A CA 1
ATOM 678 C C . HIS A 1 88 ? 1.697 -11.826 9.087 1.00 47.56 88 HIS A C 1
ATOM 680 O O . HIS A 1 88 ? 2.788 -12.301 8.703 1.00 47.56 88 HIS A O 1
#

Radius of gyration: 18.14 Å; chains: 1; bounding box: 31×58×38 Å

Secondary structure (DSSP, 8-state):
---------SSSHHHHHHHT-TT---SSPPP-----TTSSHHHHHHHHHTSTT----SS---SSSTTTTTS---TTPPP-HHHHHTT-